Protein AF-A0A7K4IRX9-F1 (afdb_monomer_lite)

Secondary structure (DSSP, 8-state):
--------SS---SHHHHHHHHHHHTT----------SSSS--HHHHHHHHHHHHHHTTPPPPP--

Radius of gyration: 13.78 Å; chains: 1; bounding box: 26×31×32 Å

Structure (mmCIF, N/CA/C/O backbone):
data_AF-A0A7K4IRX9-F1
#
_entry.id   AF-A0A7K4IRX9-F1
#
loop_
_atom_site.group_PDB
_atom_site.id
_atom_site.type_symbol
_atom_site.label_atom_id
_atom_site.label_alt_id
_atom_site.label_comp_id
_atom_site.label_asym_id
_atom_site.label_entity_id
_atom_site.label_seq_id
_atom_site.pdbx_PDB_ins_code
_atom_site.Cartn_x
_atom_site.Cartn_y
_atom_site.Cartn_z
_atom_site.occupancy
_atom_site.B_iso_or_equiv
_atom_site.auth_seq_id
_atom_site.auth_comp_id
_atom_site.auth_asym_id
_atom_site.auth_atom_id
_atom_site.pdbx_PDB_model_num
ATOM 1 N N . GLU A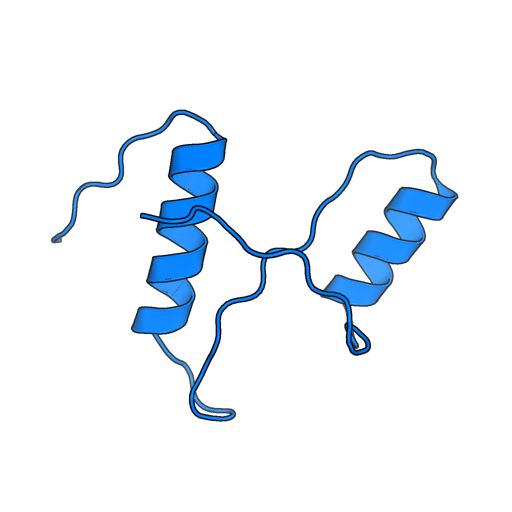 1 1 ? -6.227 15.061 -7.098 1.00 54.22 1 GLU A N 1
ATOM 2 C CA . GLU A 1 1 ? -5.748 13.660 -7.191 1.00 54.22 1 GLU A CA 1
ATOM 3 C C . GLU A 1 1 ? -6.722 12.729 -6.486 1.00 54.22 1 GLU A C 1
ATOM 5 O O . GLU A 1 1 ? -7.215 13.099 -5.429 1.00 54.22 1 GLU A O 1
ATOM 10 N N . LYS A 1 2 ? -7.003 11.543 -7.036 1.00 61.16 2 LYS A N 1
ATOM 11 C CA . LYS A 1 2 ? -7.991 10.585 -6.497 1.00 61.16 2 LYS A CA 1
ATOM 12 C C . LYS A 1 2 ? -7.503 9.764 -5.279 1.00 61.16 2 LYS A C 1
ATOM 14 O O . LYS A 1 2 ? -8.072 8.718 -5.000 1.00 61.16 2 LYS A O 1
ATOM 19 N N . GLY A 1 3 ? -6.487 10.224 -4.541 1.00 82.38 3 GLY A N 1
ATOM 20 C CA . GLY A 1 3 ? -5.921 9.474 -3.408 1.00 82.38 3 GLY A CA 1
ATOM 21 C C . GLY A 1 3 ? -5.340 8.112 -3.820 1.00 82.38 3 GLY A C 1
ATOM 22 O O . GLY A 1 3 ? -4.974 7.923 -4.979 1.00 82.38 3 GLY A O 1
ATOM 23 N N . ALA A 1 4 ? -5.240 7.172 -2.873 1.00 90.00 4 ALA A N 1
ATOM 24 C CA . ALA A 1 4 ? -4.867 5.782 -3.153 1.00 90.00 4 ALA A CA 1
ATOM 25 C C . ALA A 1 4 ? -6.100 4.918 -3.458 1.00 90.00 4 ALA A C 1
ATOM 27 O O . ALA A 1 4 ? -7.211 5.212 -3.020 1.00 90.00 4 ALA A O 1
ATOM 28 N N . VAL A 1 5 ? -5.886 3.821 -4.186 1.00 92.19 5 VAL A N 1
ATOM 29 C CA . VAL A 1 5 ? -6.925 2.836 -4.516 1.00 92.19 5 VAL A CA 1
ATOM 30 C C . VAL A 1 5 ? -6.700 1.565 -3.701 1.00 92.19 5 VAL A C 1
ATOM 32 O O . VAL A 1 5 ? -5.564 1.118 -3.548 1.00 92.19 5 VAL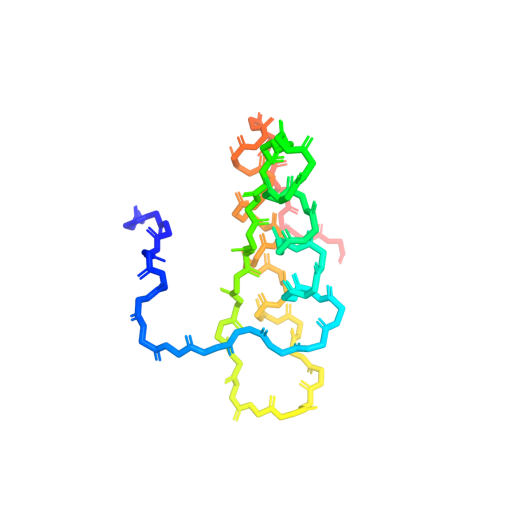 A O 1
ATOM 35 N N . ILE A 1 6 ? -7.782 0.964 -3.198 1.00 92.56 6 ILE A N 1
ATOM 36 C CA . ILE A 1 6 ? -7.710 -0.299 -2.457 1.00 92.56 6 ILE A CA 1
ATOM 37 C C . ILE A 1 6 ? -7.300 -1.434 -3.394 1.00 92.56 6 ILE A C 1
ATOM 39 O O . ILE A 1 6 ? -7.968 -1.727 -4.389 1.00 92.56 6 ILE A O 1
ATOM 43 N N . TYR A 1 7 ? -6.209 -2.105 -3.041 1.00 91.94 7 TYR A N 1
ATOM 44 C CA . TYR A 1 7 ? -5.744 -3.293 -3.738 1.00 91.94 7 TYR A CA 1
ATOM 45 C C . TYR A 1 7 ? -6.632 -4.497 -3.389 1.00 91.94 7 TYR A C 1
ATOM 47 O O . TYR A 1 7 ? -6.651 -4.945 -2.247 1.00 91.94 7 TYR A O 1
ATOM 55 N N . SER A 1 8 ? -7.379 -5.017 -4.367 1.00 88.06 8 SER A N 1
ATOM 56 C CA . SER A 1 8 ? -8.396 -6.064 -4.148 1.00 88.06 8 SER A CA 1
ATOM 57 C C . SER A 1 8 ? -8.210 -7.332 -4.986 1.00 88.06 8 SER A C 1
ATOM 59 O O . SER A 1 8 ? -8.936 -8.304 -4.793 1.00 88.06 8 SER A O 1
ATOM 61 N N . LYS A 1 9 ? -7.254 -7.355 -5.923 1.00 80.06 9 LYS A N 1
ATOM 62 C CA . LYS A 1 9 ? -7.100 -8.449 -6.899 1.00 80.06 9 LYS A CA 1
ATOM 63 C C . LYS A 1 9 ? -5.674 -8.998 -6.964 1.00 80.06 9 LYS A C 1
ATOM 65 O O . LYS A 1 9 ? -5.041 -8.967 -8.015 1.00 80.06 9 LYS A O 1
ATOM 70 N N . GLY A 1 10 ? -5.176 -9.535 -5.852 1.00 87.75 10 GLY A N 1
ATOM 71 C CA . GLY A 1 10 ? -3.951 -10.333 -5.872 1.00 87.75 10 GLY A CA 1
ATOM 72 C C . GLY A 1 10 ? -3.370 -10.640 -4.499 1.00 87.75 10 GLY A C 1
ATOM 73 O O . GLY A 1 10 ? -4.068 -10.603 -3.489 1.00 87.75 10 GLY A O 1
ATOM 74 N N . ARG A 1 11 ? -2.083 -10.995 -4.482 1.00 92.06 11 ARG A N 1
ATOM 75 C CA . ARG A 1 11 ? -1.328 -11.375 -3.282 1.00 92.06 11 ARG A CA 1
ATOM 76 C C . ARG A 1 11 ? -0.082 -10.509 -3.178 1.00 92.06 11 ARG A C 1
ATOM 78 O O . ARG A 1 11 ? 0.619 -10.327 -4.169 1.00 92.06 11 ARG A O 1
ATOM 85 N N . ILE A 1 12 ? 0.209 -10.035 -1.973 1.00 93.88 12 ILE A N 1
ATOM 86 C CA . ILE A 1 12 ? 1.469 -9.361 -1.663 1.00 93.88 12 ILE A CA 1
ATOM 87 C C . ILE A 1 12 ? 2.421 -10.442 -1.158 1.00 93.88 12 ILE A C 1
ATOM 89 O O . ILE A 1 12 ? 2.150 -11.084 -0.146 1.00 93.88 12 ILE A O 1
ATOM 93 N N . VAL A 1 13 ? 3.495 -10.694 -1.901 1.00 93.75 13 VAL A N 1
ATOM 94 C CA . VAL A 1 13 ? 4.443 -11.784 -1.626 1.00 93.75 13 VAL A CA 1
ATOM 95 C C . VAL A 1 13 ? 5.730 -11.215 -1.027 1.00 93.75 13 VAL A C 1
ATOM 97 O O . VAL A 1 13 ? 6.099 -10.074 -1.298 1.00 93.75 13 VAL A O 1
ATOM 100 N N . GLY A 1 14 ? 6.421 -12.014 -0.211 1.00 95.50 14 GLY A N 1
ATOM 101 C CA . GLY A 1 14 ? 7.683 -11.636 0.424 1.00 95.50 14 GLY A CA 1
ATOM 102 C C . GLY A 1 14 ? 7.488 -10.869 1.731 1.00 95.50 14 GLY A C 1
ATOM 103 O O . GLY A 1 14 ? 6.422 -10.924 2.348 1.00 95.50 14 GLY A O 1
ATOM 104 N N . ALA A 1 15 ? 8.536 -10.160 2.159 1.00 96.38 15 ALA A N 1
ATOM 105 C CA . ALA A 1 15 ? 8.580 -9.499 3.463 1.00 96.38 15 ALA A CA 1
ATOM 106 C C . ALA A 1 15 ? 7.401 -8.538 3.683 1.00 96.38 15 ALA A C 1
ATOM 108 O O . ALA A 1 15 ? 6.788 -8.564 4.742 1.00 96.38 15 ALA A O 1
ATOM 109 N N . THR A 1 16 ? 7.024 -7.747 2.677 1.00 94.31 16 THR A N 1
ATOM 110 C CA . THR A 1 16 ? 5.929 -6.773 2.790 1.00 94.31 16 THR A CA 1
ATOM 111 C C . THR A 1 16 ? 4.576 -7.431 3.074 1.00 94.31 16 THR A C 1
ATOM 113 O O . THR A 1 16 ? 3.815 -6.944 3.906 1.00 94.31 16 THR A O 1
ATOM 116 N N . GLY A 1 17 ? 4.280 -8.557 2.419 1.00 95.19 17 GLY A N 1
ATOM 117 C CA . GLY A 1 17 ? 3.044 -9.305 2.660 1.00 95.19 17 GLY A CA 1
ATOM 118 C C . GLY A 1 17 ? 3.068 -10.054 3.989 1.00 95.19 17 GLY A C 1
ATOM 119 O O . GLY A 1 17 ? 2.086 -10.027 4.729 1.00 95.19 17 GLY A O 1
ATOM 120 N N . LEU A 1 18 ? 4.209 -10.669 4.319 1.00 97.06 18 LEU A N 1
ATOM 121 C CA . LEU A 1 18 ? 4.402 -11.374 5.585 1.00 97.06 18 LEU A CA 1
ATOM 122 C C . LEU A 1 18 ? 4.261 -10.428 6.782 1.00 97.06 18 LEU A C 1
ATOM 124 O O . LEU A 1 18 ? 3.563 -10.761 7.733 1.00 97.06 18 LEU A O 1
ATOM 128 N N . LEU A 1 19 ? 4.873 -9.243 6.725 1.00 97.38 19 LEU A N 1
ATOM 129 C CA . LEU A 1 19 ? 4.767 -8.229 7.775 1.00 97.38 19 LEU A CA 1
ATOM 130 C C . LEU A 1 19 ? 3.320 -7.776 7.976 1.00 97.38 19 LEU A C 1
ATOM 132 O O . LEU A 1 19 ? 2.871 -7.702 9.115 1.00 97.38 19 LEU A O 1
ATOM 136 N N . LEU A 1 20 ? 2.577 -7.532 6.891 1.00 95.81 20 LEU A N 1
ATOM 137 C CA . LEU A 1 20 ? 1.168 -7.146 6.983 1.00 95.81 20 LEU A CA 1
ATOM 138 C C . LEU A 1 20 ? 0.310 -8.263 7.601 1.00 95.81 20 LEU A C 1
ATOM 140 O O . LEU A 1 20 ? -0.543 -7.994 8.444 1.00 95.81 20 LEU A O 1
ATOM 144 N N . GLY A 1 21 ? 0.562 -9.520 7.222 1.00 95.50 21 GLY A N 1
ATOM 145 C CA . GLY A 1 21 ? -0.096 -10.682 7.822 1.00 95.50 21 GLY A CA 1
ATOM 146 C C . GLY A 1 21 ? 0.225 -10.834 9.311 1.00 95.50 21 GLY A C 1
ATOM 147 O O . GLY A 1 21 ? -0.683 -10.961 10.123 1.00 95.50 21 GLY A O 1
ATOM 148 N N . LEU A 1 22 ? 1.503 -10.747 9.690 1.00 97.38 22 LEU A N 1
ATOM 149 C CA . LEU A 1 22 ? 1.936 -10.840 11.087 1.00 97.38 22 LEU A CA 1
ATOM 150 C C . LEU A 1 22 ? 1.399 -9.692 11.946 1.00 97.38 22 LEU A C 1
ATOM 152 O O . LEU A 1 22 ? 1.058 -9.924 13.102 1.00 97.38 22 LEU A O 1
ATOM 156 N N . ALA A 1 23 ? 1.313 -8.475 11.404 1.00 98.00 23 ALA A N 1
ATOM 157 C CA . ALA A 1 23 ? 0.694 -7.345 12.091 1.00 98.00 23 ALA A CA 1
ATOM 158 C C . ALA A 1 23 ? -0.774 -7.648 12.416 1.00 98.00 23 ALA A C 1
ATOM 160 O O . ALA A 1 23 ? -1.188 -7.494 13.564 1.00 98.00 23 ALA A O 1
ATOM 161 N N . LYS A 1 24 ? -1.526 -8.191 11.447 1.00 96.19 24 LYS A N 1
ATOM 162 C CA . LYS A 1 24 ? -2.911 -8.627 11.658 1.00 96.19 24 LYS A CA 1
ATOM 163 C C . LYS A 1 24 ? -3.022 -9.693 12.753 1.00 96.19 24 LYS A C 1
ATOM 165 O O . LYS A 1 24 ? -3.825 -9.524 13.664 1.00 96.19 24 LYS A O 1
ATOM 170 N N . GLU A 1 25 ? -2.195 -10.740 12.711 1.00 98.25 25 GLU A N 1
ATOM 171 C CA . GLU A 1 25 ? -2.179 -11.797 13.742 1.00 98.25 25 GLU A CA 1
ATOM 172 C C . GLU A 1 25 ? -1.825 -11.261 15.142 1.00 98.25 25 GLU A C 1
ATOM 174 O O . GLU A 1 25 ? -2.188 -11.851 16.157 1.00 98.25 25 GLU A O 1
ATOM 179 N N . ARG A 1 26 ? -1.125 -10.122 15.215 1.00 97.94 26 ARG A N 1
ATOM 180 C CA . ARG A 1 26 ? -0.718 -9.462 16.463 1.00 97.94 26 ARG A CA 1
ATOM 181 C C . ARG A 1 26 ? -1.637 -8.314 16.886 1.00 97.94 26 ARG A C 1
ATOM 183 O O . ARG A 1 26 ? -1.289 -7.602 17.822 1.00 97.94 26 ARG A O 1
ATOM 190 N N . ASN A 1 27 ? -2.791 -8.133 16.238 1.00 97.88 27 ASN A N 1
ATOM 191 C CA . ASN A 1 27 ? -3.709 -7.008 16.470 1.00 97.88 27 ASN A CA 1
ATOM 192 C C . ASN A 1 27 ? -3.031 -5.630 16.337 1.00 97.88 27 ASN A C 1
ATOM 194 O O . ASN A 1 27 ? -3.339 -4.696 17.072 1.00 97.88 27 ASN A O 1
ATOM 198 N N . MET A 1 28 ? -2.085 -5.511 15.407 1.00 98.19 28 MET A N 1
ATOM 199 C CA . MET A 1 28 ? -1.406 -4.260 15.089 1.00 98.19 28 MET A CA 1
ATOM 200 C C . MET A 1 28 ? -2.002 -3.656 13.821 1.00 98.19 28 MET A C 1
ATOM 202 O O . MET A 1 28 ? -2.173 -4.346 12.812 1.00 98.19 28 MET A O 1
ATOM 206 N N . GLU A 1 29 ? -2.270 -2.352 13.849 1.00 96.44 29 GLU A N 1
ATOM 207 C CA . GLU A 1 29 ? -2.639 -1.620 12.642 1.00 96.44 29 GLU A CA 1
ATOM 208 C C . GLU A 1 29 ? -1.448 -1.545 11.682 1.00 96.44 29 GLU A C 1
ATOM 210 O O . GLU A 1 29 ? -0.312 -1.268 12.071 1.00 96.44 29 GLU A O 1
ATOM 215 N N . GLY A 1 30 ? -1.710 -1.806 10.405 1.00 93.06 30 GLY A N 1
ATOM 216 C CA . GLY A 1 30 ? -0.691 -1.790 9.370 1.00 93.06 30 GLY A CA 1
ATOM 217 C C . GLY A 1 30 ? -1.309 -1.654 7.989 1.00 93.06 30 GLY A C 1
ATOM 218 O O . GLY A 1 30 ? -2.417 -2.122 7.730 1.00 93.06 30 GLY A O 1
ATOM 219 N N . VAL A 1 31 ? -0.573 -1.015 7.084 1.00 94.69 31 VAL A N 1
ATOM 220 C CA . VAL A 1 31 ? -0.961 -0.852 5.682 1.00 94.69 31 VAL A CA 1
ATOM 221 C C . VAL A 1 31 ? 0.239 -1.125 4.786 1.00 94.69 31 VAL A C 1
ATOM 223 O O . VAL A 1 31 ? 1.383 -0.859 5.152 1.00 94.69 31 VAL A O 1
ATOM 226 N N . CYS A 1 32 ? -0.018 -1.656 3.594 1.00 94.75 32 CYS A N 1
ATOM 227 C CA . CYS A 1 32 ? 0.978 -1.761 2.537 1.00 94.75 32 CYS A CA 1
ATOM 228 C C . CYS A 1 32 ? 0.674 -0.732 1.445 1.00 94.75 32 CYS A C 1
ATOM 230 O O . CYS A 1 32 ? -0.435 -0.703 0.910 1.00 94.75 32 CYS A O 1
ATOM 232 N N . LEU A 1 33 ? 1.667 0.090 1.104 1.00 95.50 33 LEU A N 1
ATOM 233 C CA . LEU A 1 33 ? 1.610 0.998 -0.037 1.00 95.50 33 LEU A CA 1
ATOM 234 C C . LEU A 1 33 ? 2.292 0.347 -1.241 1.00 95.50 33 LEU A C 1
ATOM 236 O O . LEU A 1 33 ? 3.421 -0.130 -1.137 1.00 95.50 33 LEU A O 1
ATOM 240 N N . LEU A 1 34 ? 1.610 0.346 -2.385 1.00 94.00 34 LEU A N 1
ATOM 241 C CA . LEU A 1 34 ? 2.092 -0.261 -3.623 1.00 94.00 34 LEU A CA 1
ATOM 242 C C . LEU A 1 34 ? 2.207 0.811 -4.708 1.00 94.00 34 LEU A C 1
ATOM 244 O O . LEU A 1 34 ? 1.233 1.498 -5.011 1.00 94.00 34 LEU A O 1
ATOM 248 N N . GLY A 1 35 ? 3.397 0.940 -5.295 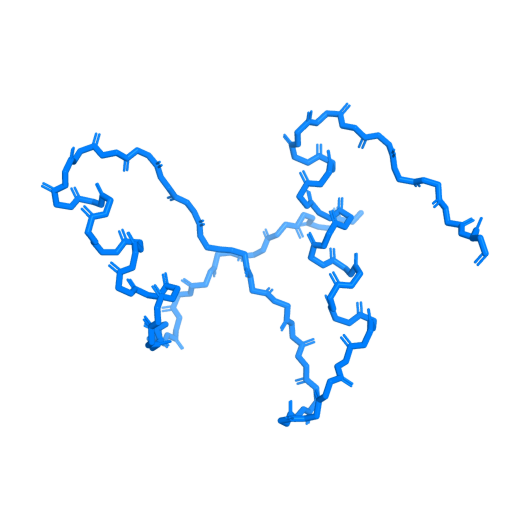1.00 93.00 35 GLY A N 1
ATOM 249 C CA . GLY A 1 35 ? 3.647 1.792 -6.456 1.00 93.00 35 GLY A CA 1
ATOM 250 C C . GLY A 1 35 ? 3.668 0.962 -7.733 1.00 93.00 35 GLY A C 1
ATOM 251 O O . GLY A 1 35 ? 4.409 -0.017 -7.817 1.00 93.00 35 GLY A O 1
ATOM 252 N N . THR A 1 36 ? 2.871 1.345 -8.730 1.00 91.88 36 THR A N 1
ATOM 253 C CA . THR A 1 36 ? 2.911 0.707 -10.051 1.00 91.88 36 THR A CA 1
ATOM 254 C C . THR A 1 36 ? 4.261 0.983 -10.711 1.00 91.88 36 THR A C 1
ATOM 256 O O . THR A 1 36 ? 4.666 2.136 -10.826 1.00 91.88 36 THR A O 1
ATOM 259 N N . THR A 1 37 ? 4.933 -0.072 -11.164 1.00 92.69 37 THR A N 1
ATOM 260 C CA . THR A 1 37 ? 6.182 -0.016 -11.938 1.00 92.69 37 THR A CA 1
ATOM 261 C C . THR A 1 37 ? 5.979 -0.707 -13.285 1.00 92.69 37 THR A C 1
ATOM 263 O O . THR A 1 37 ? 5.089 -1.546 -13.437 1.00 92.69 37 THR A O 1
ATOM 266 N N . THR A 1 38 ? 6.806 -0.367 -14.270 1.00 88.31 38 THR A N 1
ATOM 267 C CA . THR A 1 38 ? 6.787 -0.972 -15.613 1.00 88.31 38 THR A CA 1
ATOM 268 C C . THR A 1 38 ? 7.522 -2.316 -15.688 1.00 88.31 38 THR A C 1
ATOM 270 O O . THR A 1 38 ? 7.432 -3.007 -16.700 1.00 88.31 38 THR A O 1
ATOM 273 N N . GLY A 1 39 ? 8.233 -2.723 -14.628 1.00 88.12 39 GLY A N 1
ATOM 274 C CA . GLY A 1 39 ? 8.940 -4.003 -14.580 1.00 88.12 39 GLY A CA 1
ATOM 275 C C . GLY A 1 39 ? 9.787 -4.196 -13.321 1.00 88.12 39 GLY A C 1
ATOM 276 O O . GLY A 1 39 ? 9.576 -3.547 -12.302 1.00 88.12 39 GLY A O 1
ATOM 277 N N . PHE A 1 40 ? 10.775 -5.091 -13.396 1.00 86.31 40 PHE A N 1
ATOM 278 C CA . PHE A 1 40 ? 11.617 -5.493 -12.254 1.00 86.31 40 PHE A CA 1
ATOM 279 C C . PHE A 1 40 ? 12.858 -4.616 -12.021 1.00 86.31 40 PHE A C 1
ATOM 281 O O . PHE A 1 40 ? 13.706 -4.944 -11.194 1.00 86.31 40 PHE A O 1
ATOM 288 N N . ARG A 1 41 ? 13.008 -3.521 -12.770 1.00 92.75 41 ARG A N 1
ATOM 289 C CA . ARG A 1 41 ? 14.119 -2.579 -12.591 1.00 92.75 41 ARG A CA 1
ATOM 290 C C . ARG A 1 41 ? 13.781 -1.551 -11.517 1.00 92.75 41 ARG A C 1
ATOM 292 O O . ARG A 1 41 ? 12.612 -1.288 -11.248 1.00 92.75 41 ARG A O 1
ATOM 299 N N . ALA A 1 42 ? 14.817 -0.955 -10.932 1.00 92.94 42 ALA A N 1
ATOM 300 C CA . ALA A 1 42 ? 14.642 0.171 -10.027 1.00 92.94 42 ALA A CA 1
ATOM 301 C C . ALA A 1 42 ? 13.917 1.318 -10.752 1.00 92.94 42 ALA A C 1
ATOM 303 O O . ALA A 1 42 ? 14.389 1.804 -11.780 1.00 92.94 42 ALA A O 1
ATOM 304 N N . ASP A 1 43 ? 12.783 1.743 -10.197 1.00 95.31 43 ASP A N 1
ATOM 305 C CA . ASP A 1 43 ? 11.955 2.822 -10.728 1.00 95.31 43 ASP A CA 1
ATOM 306 C C . ASP A 1 43 ? 11.883 3.957 -9.698 1.00 95.31 43 ASP A C 1
ATOM 308 O O . ASP A 1 43 ? 11.159 3.891 -8.699 1.00 95.31 43 ASP A O 1
ATOM 312 N N . ARG A 1 44 ? 12.676 5.011 -9.938 1.00 93.56 44 ARG A N 1
ATOM 313 C CA . ARG A 1 44 ? 12.716 6.196 -9.070 1.00 93.56 44 ARG A CA 1
ATOM 314 C C . ARG A 1 44 ? 11.359 6.902 -9.029 1.00 93.56 44 ARG A C 1
ATOM 316 O O . ARG A 1 44 ? 10.986 7.405 -7.974 1.00 93.56 44 ARG A O 1
ATOM 323 N N . GLY A 1 45 ? 10.630 6.943 -10.144 1.00 92.88 45 GLY A N 1
ATOM 324 C CA . GLY A 1 45 ? 9.339 7.625 -10.237 1.00 92.88 45 GLY A CA 1
ATOM 325 C C . GLY A 1 45 ? 8.264 6.920 -9.416 1.00 92.88 45 GLY A C 1
ATOM 326 O O . GLY A 1 45 ? 7.570 7.561 -8.622 1.00 92.88 45 GLY A O 1
ATOM 327 N N . ALA A 1 46 ? 8.182 5.592 -9.533 1.00 94.12 46 ALA A N 1
ATOM 328 C CA . ALA A 1 46 ? 7.271 4.775 -8.733 1.00 94.12 46 ALA A CA 1
ATOM 329 C C . ALA A 1 46 ? 7.580 4.900 -7.232 1.00 94.12 46 ALA A C 1
ATOM 331 O O . ALA A 1 46 ? 6.678 5.153 -6.430 1.00 94.12 46 ALA A O 1
ATOM 332 N N . GLY A 1 47 ? 8.861 4.807 -6.854 1.00 93.88 47 GLY A N 1
ATOM 333 C CA . GLY A 1 47 ? 9.300 4.989 -5.468 1.00 93.88 47 GLY A CA 1
ATOM 334 C C . GLY A 1 47 ? 8.962 6.378 -4.919 1.00 93.88 47 GLY A C 1
ATOM 335 O O . GLY A 1 47 ? 8.402 6.496 -3.830 1.00 93.88 47 GLY A O 1
ATOM 336 N N . PHE A 1 48 ? 9.229 7.432 -5.695 1.00 93.69 48 PHE A N 1
ATOM 337 C CA . PHE A 1 48 ? 8.933 8.805 -5.287 1.00 93.69 48 PHE A CA 1
ATOM 338 C C . PHE A 1 48 ? 7.428 9.063 -5.155 1.00 93.69 48 PHE A C 1
ATOM 340 O O . PHE A 1 48 ? 7.006 9.785 -4.256 1.00 93.69 48 PHE A O 1
ATOM 347 N N . THR A 1 49 ? 6.602 8.422 -5.984 1.00 92.50 49 THR A N 1
ATOM 348 C CA . THR A 1 49 ? 5.138 8.517 -5.890 1.00 92.50 49 THR A CA 1
ATOM 349 C C . THR A 1 49 ? 4.619 7.918 -4.581 1.00 92.50 49 THR A C 1
ATOM 351 O O . THR A 1 49 ? 3.834 8.556 -3.879 1.00 92.50 49 THR A O 1
ATOM 354 N N . VAL A 1 50 ? 5.100 6.726 -4.204 1.00 94.88 50 VAL A N 1
ATOM 355 C CA . VAL A 1 50 ? 4.754 6.099 -2.915 1.00 94.88 50 VAL A CA 1
ATOM 356 C C . VAL A 1 50 ? 5.246 6.949 -1.744 1.00 94.88 50 VAL A C 1
ATOM 358 O O . VAL A 1 50 ? 4.504 7.150 -0.784 1.00 94.88 50 VAL A O 1
ATOM 361 N N . PHE A 1 51 ? 6.460 7.497 -1.837 1.00 94.50 51 PHE A N 1
ATOM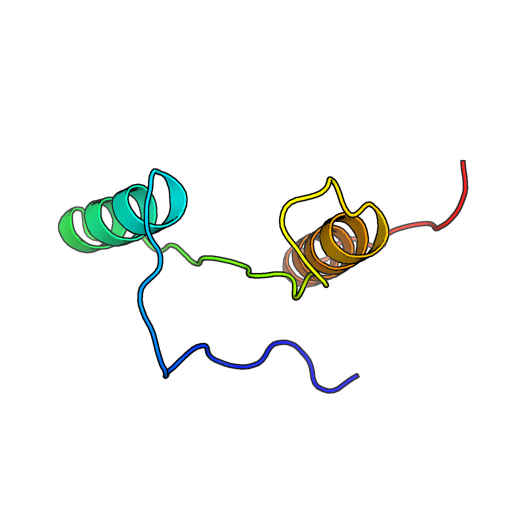 362 C CA . PHE A 1 51 ? 7.015 8.390 -0.820 1.00 94.50 51 PHE A CA 1
ATOM 363 C C . PHE A 1 51 ? 6.165 9.653 -0.628 1.00 94.50 51 PHE A C 1
ATOM 365 O O . PHE A 1 51 ? 5.780 9.955 0.498 1.00 94.50 51 PHE A O 1
ATOM 372 N N . LYS A 1 52 ? 5.802 10.360 -1.707 1.00 93.19 52 LYS A N 1
ATOM 373 C CA . LYS A 1 52 ? 4.913 11.533 -1.628 1.00 93.19 52 LYS A CA 1
ATOM 374 C C . LYS A 1 52 ? 3.578 11.191 -0.978 1.00 93.19 52 LYS A C 1
ATOM 376 O O . LYS A 1 52 ? 3.100 11.945 -0.134 1.00 93.19 52 LYS A O 1
ATOM 381 N N . PHE A 1 53 ? 2.990 10.053 -1.351 1.00 93.88 53 PHE A N 1
ATOM 382 C CA . PHE A 1 53 ? 1.736 9.603 -0.759 1.00 93.88 53 PHE A CA 1
ATOM 383 C C . PHE A 1 53 ? 1.878 9.345 0.746 1.00 93.88 53 PHE A C 1
ATOM 385 O O . PHE A 1 53 ? 1.057 9.829 1.521 1.00 93.88 53 PHE A O 1
ATOM 392 N N . LEU A 1 54 ? 2.936 8.642 1.163 1.00 95.25 54 LEU A N 1
ATOM 393 C CA . LEU A 1 54 ? 3.230 8.392 2.574 1.00 95.25 54 LEU A CA 1
ATOM 394 C C . LEU A 1 54 ? 3.399 9.702 3.352 1.00 95.25 54 LEU A C 1
ATOM 396 O O . LEU A 1 54 ? 2.774 9.882 4.391 1.00 95.25 54 LEU A O 1
ATOM 400 N N . MET A 1 55 ? 4.201 10.634 2.837 1.00 95.69 55 MET A N 1
ATOM 401 C CA . MET A 1 55 ? 4.446 11.917 3.497 1.00 95.69 55 MET A CA 1
ATOM 402 C C . MET A 1 55 ? 3.159 12.720 3.663 1.00 95.69 55 MET A C 1
ATOM 404 O O . MET A 1 55 ? 2.881 13.195 4.762 1.00 95.69 55 MET A O 1
ATOM 408 N N . LYS A 1 56 ? 2.325 12.774 2.619 1.00 92.81 56 LYS A N 1
ATOM 409 C CA . LYS A 1 56 ? 1.006 13.408 2.676 1.00 92.81 56 LYS A CA 1
ATOM 410 C C . LYS A 1 56 ? 0.087 12.739 3.701 1.00 92.81 56 LYS A C 1
ATOM 412 O O . LYS A 1 56 ? -0.594 13.440 4.442 1.00 92.81 56 LYS A O 1
ATOM 417 N N . ALA A 1 57 ? 0.078 11.405 3.772 1.00 92.88 57 ALA A N 1
ATOM 418 C CA . ALA A 1 57 ? -0.704 10.656 4.760 1.00 92.88 57 ALA A CA 1
ATOM 419 C C . ALA A 1 57 ? -0.246 10.923 6.205 1.00 92.88 57 ALA A C 1
ATOM 421 O O . ALA A 1 57 ? -1.058 10.875 7.122 1.00 92.88 57 ALA A O 1
ATOM 422 N N . LEU A 1 58 ? 1.034 11.253 6.395 1.00 94.44 58 LEU A N 1
ATOM 423 C CA . LEU A 1 58 ? 1.619 11.653 7.677 1.00 94.44 58 LEU A CA 1
ATOM 424 C C . LEU A 1 58 ? 1.525 13.166 7.955 1.00 94.44 58 LEU A C 1
ATOM 426 O O . LEU A 1 58 ? 2.097 13.633 8.935 1.00 94.44 58 LEU A O 1
ATOM 430 N N . GLY A 1 59 ? 0.839 13.942 7.108 1.00 94.69 59 GLY A N 1
ATOM 431 C CA . GLY A 1 59 ? 0.673 15.390 7.285 1.00 94.69 59 GLY A CA 1
ATOM 432 C C . GLY A 1 59 ? 1.899 16.233 6.914 1.00 94.69 59 GLY A C 1
ATOM 433 O O . GLY A 1 59 ? 1.986 17.388 7.317 1.00 94.69 59 GLY A O 1
ATOM 434 N N . ASN A 1 60 ? 2.842 15.676 6.153 1.00 93.56 60 ASN A N 1
ATOM 435 C CA . ASN A 1 60 ? 4.063 16.359 5.730 1.00 93.56 60 ASN A CA 1
ATOM 436 C C . ASN A 1 60 ? 3.994 16.808 4.262 1.00 93.56 60 ASN A C 1
ATOM 438 O O . ASN A 1 60 ? 3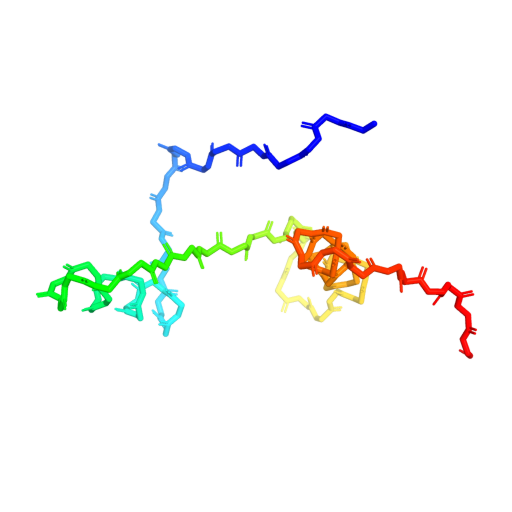.436 16.116 3.407 1.00 93.56 60 ASN A O 1
ATOM 442 N N . GLU A 1 61 ? 4.652 17.926 3.953 1.00 86.44 61 GLU A N 1
ATOM 443 C CA . GLU A 1 61 ? 4.868 18.394 2.582 1.00 86.44 61 GLU A CA 1
ATOM 444 C C . GLU A 1 61 ? 6.204 17.886 2.027 1.00 86.44 61 GLU A C 1
ATOM 446 O O . GLU A 1 61 ? 7.235 17.920 2.700 1.00 86.44 61 GLU A O 1
ATOM 451 N N . VAL A 1 62 ? 6.202 17.434 0.771 1.00 86.56 62 VAL A N 1
ATOM 452 C CA . VAL A 1 62 ? 7.423 17.034 0.058 1.00 86.56 62 VAL A CA 1
ATOM 453 C C . VAL A 1 62 ? 7.813 18.140 -0.909 1.00 86.56 62 VAL A C 1
ATOM 455 O O . VAL A 1 62 ? 7.056 18.451 -1.825 1.00 86.56 62 VAL A O 1
ATOM 458 N N . LYS A 1 63 ? 9.010 18.704 -0.735 1.00 81.56 63 LYS A N 1
ATOM 459 C CA . LYS A 1 63 ? 9.605 19.620 -1.715 1.00 81.56 63 LYS A CA 1
ATOM 460 C C . LYS A 1 63 ? 10.272 18.808 -2.821 1.00 81.56 63 LYS A C 1
ATOM 462 O O . LYS A 1 63 ? 11.062 17.907 -2.544 1.00 81.56 63 LYS A O 1
ATOM 467 N N . GLU A 1 64 ? 9.930 19.104 -4.067 1.00 75.12 64 GLU A N 1
ATOM 468 C CA . GLU A 1 64 ? 10.546 18.468 -5.232 1.00 75.12 64 GLU A CA 1
ATOM 469 C C . GLU A 1 64 ? 11.821 19.227 -5.619 1.00 75.12 64 GLU A C 1
ATOM 471 O O . GLU A 1 64 ? 11.770 20.441 -5.799 1.00 75.12 64 GLU A O 1
ATOM 476 N N . GLY A 1 65 ? 12.945 18.513 -5.757 1.00 65.69 65 GLY A N 1
ATOM 477 C CA . GLY A 1 65 ? 14.219 19.075 -6.222 1.00 65.69 65 GLY A CA 1
ATOM 478 C C . GLY A 1 65 ? 15.265 19.274 -5.121 1.00 65.69 65 GLY A C 1
ATOM 479 O O . GLY A 1 65 ? 15.229 20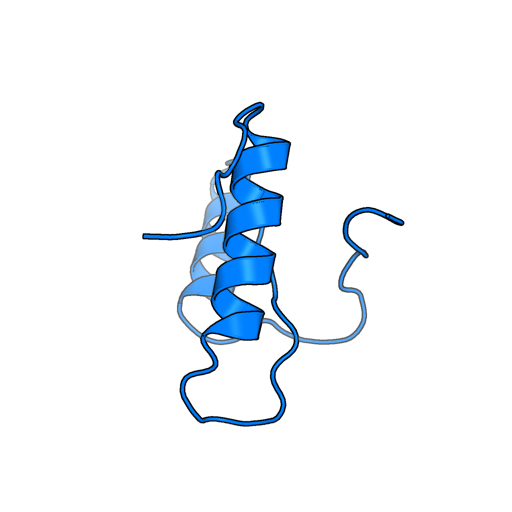.255 -4.381 1.00 65.69 65 GLY A O 1
ATOM 480 N N . LEU A 1 66 ? 16.224 18.347 -5.078 1.00 43.38 66 LEU A N 1
ATOM 481 C CA . LEU A 1 66 ? 17.625 18.588 -4.726 1.00 43.38 66 LEU A CA 1
ATOM 482 C C . LEU A 1 66 ? 18.460 18.120 -5.919 1.00 43.38 66 LEU A C 1
ATOM 484 O O . LEU A 1 66 ? 18.126 17.032 -6.451 1.00 43.38 66 LEU A O 1
#

pLDDT: mean 90.54, std 9.99, range [43.38, 98.25]

Foldseek 3Di:
DPADDDDDPDADDDPQRVVCVVCVVVVHDDDDDFFDDPDDDDDPVSVVVSVCSVCVVVVHHDDPDD

Sequence (66 aa):
EKGAVIYSKGRIVGATGLLLGLAKERNMEGVCLLGTTTGFRADRGAGFTVFKFLMKALGNEVKEGL